Protein AF-A0A3C0AH62-F1 (afdb_monomer_lite)

Structure (mmCIF, N/CA/C/O backbone):
data_AF-A0A3C0AH62-F1
#
_entry.id   AF-A0A3C0AH62-F1
#
loop_
_atom_site.group_PDB
_atom_site.id
_atom_site.type_symbol
_atom_site.label_atom_id
_atom_site.label_alt_id
_atom_site.label_comp_id
_atom_site.label_asym_id
_atom_site.label_entity_id
_atom_site.label_seq_id
_atom_site.pdbx_PDB_ins_code
_atom_site.Cartn_x
_atom_site.Cartn_y
_atom_site.Cartn_z
_atom_site.occupancy
_atom_site.B_iso_or_equiv
_atom_site.auth_seq_id
_atom_site.auth_comp_id
_atom_site.auth_asym_id
_atom_site.auth_atom_id
_atom_site.pdbx_PDB_model_num
ATOM 1 N N . ASP A 1 1 ? -1.139 -7.563 17.188 1.00 80.88 1 ASP A N 1
ATOM 2 C CA . ASP A 1 1 ? -0.731 -6.145 17.041 1.00 80.88 1 ASP A CA 1
ATOM 3 C C . ASP A 1 1 ? -1.755 -5.304 16.262 1.00 80.88 1 ASP A C 1
ATOM 5 O O . ASP A 1 1 ? -1.547 -4.104 16.144 1.00 80.88 1 ASP A O 1
ATOM 9 N N . GLY A 1 2 ? -2.849 -5.900 15.763 1.00 85.69 2 GLY A N 1
ATOM 10 C CA . GLY A 1 2 ? -3.873 -5.205 14.973 1.00 85.69 2 GLY A CA 1
ATOM 11 C C . GLY A 1 2 ? -3.637 -5.282 13.464 1.00 85.69 2 GLY A C 1
ATOM 12 O O . GLY A 1 2 ? -4.566 -5.057 12.697 1.00 85.69 2 GLY A O 1
ATOM 13 N N . GLY A 1 3 ? -2.428 -5.659 13.042 1.00 86.94 3 GLY A N 1
ATOM 14 C CA . GLY A 1 3 ? -2.124 -5.937 11.648 1.00 86.94 3 GLY A CA 1
ATOM 15 C C . GLY A 1 3 ? -2.582 -7.332 11.227 1.00 86.94 3 GLY A C 1
ATOM 16 O O . GLY A 1 3 ? -2.960 -8.167 12.053 1.00 86.94 3 GLY A O 1
ATOM 17 N N . PHE A 1 4 ? -2.542 -7.575 9.922 1.00 92.62 4 PHE A N 1
ATOM 18 C CA . PHE A 1 4 ? -2.910 -8.855 9.329 1.00 92.62 4 PHE A CA 1
ATOM 19 C C . PHE A 1 4 ? -1.689 -9.515 8.695 1.00 92.62 4 PHE A C 1
ATOM 21 O O . PHE A 1 4 ? -0.711 -8.865 8.319 1.00 92.62 4 PHE A O 1
ATOM 28 N N . TYR A 1 5 ? -1.774 -10.829 8.545 1.00 88.94 5 TYR A N 1
ATOM 29 C CA . TYR A 1 5 ? -0.773 -11.669 7.905 1.00 88.94 5 TYR A CA 1
ATOM 30 C C . TYR A 1 5 ? -1.463 -12.649 6.957 1.00 88.94 5 TYR A C 1
ATOM 32 O O . TYR A 1 5 ? -2.663 -12.903 7.061 1.00 88.94 5 TYR A O 1
ATOM 40 N N . TYR A 1 6 ? -0.686 -13.224 6.046 1.00 84.94 6 TYR A N 1
ATOM 41 C CA . TYR A 1 6 ? -1.134 -14.304 5.180 1.00 84.94 6 TYR A CA 1
ATOM 42 C C . TYR A 1 6 ? -0.553 -15.623 5.665 1.00 84.94 6 TYR A C 1
ATOM 44 O O . TYR A 1 6 ? 0.637 -15.719 5.953 1.00 84.94 6 TYR A O 1
ATOM 52 N N . ASN A 1 7 ? -1.395 -16.643 5.721 1.00 80.19 7 ASN A N 1
ATOM 53 C CA . ASN A 1 7 ? -1.017 -18.003 6.053 1.00 80.19 7 ASN A CA 1
ATOM 54 C C . ASN A 1 7 ? -1.751 -18.924 5.074 1.00 80.19 7 ASN A C 1
ATOM 56 O O . ASN A 1 7 ? -2.980 -18.969 5.066 1.00 80.19 7 ASN A O 1
ATOM 60 N N . VAL A 1 8 ? -0.999 -19.635 4.237 1.00 62.81 8 VAL A N 1
ATOM 61 C CA . VAL A 1 8 ? -1.524 -20.788 3.499 1.00 62.81 8 VAL A CA 1
ATOM 62 C C . VAL A 1 8 ? -1.518 -21.974 4.443 1.00 62.81 8 VAL A C 1
ATOM 64 O O . VAL A 1 8 ? -0.514 -22.205 5.107 1.00 62.81 8 VAL A O 1
ATOM 67 N N . SER A 1 9 ? -2.575 -22.788 4.424 1.00 63.94 9 SER A N 1
ATOM 68 C CA . SER A 1 9 ? -2.728 -24.015 5.230 1.00 63.94 9 SER A CA 1
ATOM 69 C C . SER A 1 9 ? -1.556 -25.030 5.153 1.00 63.94 9 SER A C 1
ATOM 71 O O . SER A 1 9 ? -1.601 -26.067 5.809 1.00 63.94 9 SER A O 1
ATOM 73 N N . ALA A 1 10 ? -0.494 -24.741 4.395 1.00 53.53 10 ALA A N 1
ATOM 74 C CA . ALA A 1 10 ? 0.812 -25.391 4.358 1.00 53.53 10 ALA A CA 1
ATOM 75 C C . ALA A 1 10 ? 1.621 -25.208 5.667 1.00 53.53 10 ALA A C 1
ATOM 77 O O . ALA A 1 10 ? 2.702 -24.621 5.684 1.00 53.53 10 ALA A O 1
ATOM 78 N N . GLY A 1 11 ? 1.094 -25.711 6.786 1.00 61.78 11 GLY A N 1
ATOM 79 C CA . GLY A 1 11 ? 1.841 -25.826 8.047 1.00 61.78 11 GLY A CA 1
ATOM 80 C C . GLY A 1 11 ? 1.980 -24.537 8.863 1.00 61.78 11 GLY A C 1
ATOM 81 O O . GLY A 1 11 ? 2.770 -24.496 9.803 1.00 61.78 11 GLY A O 1
ATOM 82 N N . GLY A 1 12 ? 1.217 -23.487 8.544 1.00 65.56 12 GLY A N 1
ATOM 83 C CA . GLY A 1 12 ? 1.137 -22.286 9.379 1.00 65.56 12 GLY A CA 1
ATOM 84 C C . GLY A 1 12 ? 2.241 -21.251 9.150 1.00 65.56 12 GLY A C 1
ATOM 85 O O . GLY A 1 12 ? 2.451 -20.396 10.008 1.00 65.56 12 GLY A O 1
ATOM 86 N N . ALA A 1 13 ? 2.972 -21.322 8.035 1.00 74.56 13 ALA A N 1
ATOM 87 C CA . ALA A 1 13 ? 4.039 -20.376 7.722 1.00 74.56 13 ALA A CA 1
ATOM 88 C C . ALA A 1 13 ? 3.501 -19.109 7.031 1.00 74.56 13 ALA A C 1
ATOM 90 O O . ALA A 1 13 ? 2.747 -19.184 6.061 1.00 74.56 13 ALA A O 1
ATOM 91 N N . SER A 1 14 ? 3.945 -17.939 7.503 1.00 84.19 14 SER A N 1
ATOM 92 C CA . SER A 1 14 ? 3.715 -16.650 6.836 1.00 84.19 14 SER A CA 1
ATOM 93 C C . SER A 1 14 ? 4.962 -16.214 6.058 1.00 84.19 14 SER A C 1
ATOM 95 O O . SER A 1 14 ? 6.068 -16.341 6.591 1.00 84.19 14 SER A O 1
ATOM 97 N N . PRO A 1 15 ? 4.827 -15.624 4.854 1.00 85.19 15 PRO A N 1
ATOM 98 C CA . PRO A 1 15 ? 5.936 -15.002 4.123 1.00 85.19 15 PRO A CA 1
ATOM 99 C C . PRO A 1 15 ? 6.717 -13.953 4.925 1.00 85.19 15 PRO A C 1
ATOM 101 O O . PRO A 1 15 ? 7.916 -13.788 4.711 1.00 85.19 15 PRO A O 1
ATOM 104 N N . SER A 1 16 ? 6.043 -13.267 5.848 1.00 86.56 16 SER A N 1
ATOM 105 C CA . SER A 1 16 ? 6.629 -12.284 6.763 1.00 86.56 16 SER A CA 1
ATOM 106 C C . SER A 1 16 ? 7.303 -12.925 7.985 1.00 86.56 16 SER A C 1
ATOM 108 O O . SER A 1 16 ? 7.912 -12.224 8.785 1.00 86.56 16 SER A O 1
ATOM 110 N N . GLY A 1 17 ? 7.219 -14.243 8.162 1.00 87.44 17 GLY A N 1
ATOM 111 C CA . GLY A 1 17 ? 7.794 -14.948 9.303 1.00 87.44 17 GLY A CA 1
ATOM 112 C C . GLY A 1 17 ? 7.051 -14.697 10.619 1.00 87.44 17 GLY A C 1
ATOM 113 O O . GLY A 1 17 ? 5.829 -14.524 10.651 1.00 87.44 17 GLY A O 1
ATOM 114 N N . LYS A 1 18 ? 7.801 -14.732 11.724 1.00 87.44 18 LYS A N 1
ATOM 115 C CA . LYS A 1 18 ? 7.297 -14.605 13.098 1.00 87.44 18 LYS A CA 1
ATOM 116 C C . LYS A 1 18 ? 7.866 -13.364 13.788 1.00 87.44 18 LYS A C 1
ATOM 118 O O . LYS A 1 18 ? 8.953 -12.895 13.450 1.00 87.44 18 LYS A O 1
ATOM 123 N N . ASN A 1 19 ? 7.138 -12.862 14.776 1.00 84.88 19 ASN A N 1
ATOM 124 C CA . ASN A 1 19 ? 7.621 -11.881 15.743 1.00 84.88 19 ASN A CA 1
ATOM 125 C C . ASN A 1 19 ? 8.543 -12.553 16.774 1.00 84.88 19 ASN A C 1
ATOM 127 O O . ASN A 1 19 ? 8.624 -13.782 16.838 1.00 84.88 19 ASN A O 1
ATOM 131 N N . LYS A 1 20 ? 9.222 -11.748 17.604 1.00 82.38 20 LYS A N 1
ATOM 132 C CA . LYS A 1 20 ? 10.129 -12.237 18.666 1.00 82.38 20 LYS A CA 1
ATOM 133 C C . LYS A 1 20 ? 9.433 -13.212 19.624 1.00 82.38 20 LYS A C 1
ATOM 135 O O . LYS A 1 20 ? 10.035 -14.171 20.083 1.00 82.38 20 LYS A O 1
ATOM 140 N N . ASP A 1 21 ? 8.149 -12.983 19.844 1.00 84.06 21 ASP A N 1
ATOM 141 C CA . ASP A 1 21 ? 7.259 -13.714 20.743 1.00 84.06 21 ASP A CA 1
ATOM 142 C C . ASP A 1 21 ? 6.638 -14.962 20.071 1.00 84.06 21 ASP A C 1
ATOM 144 O O . ASP A 1 21 ? 5.781 -15.632 20.640 1.00 84.06 21 ASP A O 1
ATOM 148 N N . GLY A 1 22 ? 7.054 -15.294 18.842 1.00 81.81 22 GLY A N 1
ATOM 149 C CA . GLY A 1 22 ? 6.668 -16.518 18.130 1.00 81.81 22 GLY A CA 1
ATOM 150 C C . GLY A 1 22 ? 5.347 -16.450 17.352 1.00 81.81 22 GLY A C 1
ATOM 151 O O . GLY A 1 22 ? 5.077 -17.347 16.549 1.00 81.81 22 GLY A O 1
ATOM 152 N N . GLY A 1 23 ? 4.551 -15.391 17.530 1.00 84.06 23 GLY A N 1
ATOM 153 C CA . GLY A 1 23 ? 3.344 -15.128 16.736 1.00 84.06 23 GLY A CA 1
ATOM 154 C C . GLY A 1 23 ? 3.656 -14.759 15.281 1.00 84.06 23 GLY A C 1
ATOM 155 O O . GLY A 1 23 ? 4.738 -14.255 14.989 1.00 84.06 23 GLY A O 1
ATOM 156 N N . LEU A 1 24 ? 2.721 -14.998 14.355 1.00 87.25 24 LEU A N 1
ATOM 157 C CA . LEU A 1 24 ? 2.895 -14.622 12.945 1.00 87.25 24 LEU A CA 1
ATOM 158 C C . LEU A 1 24 ? 3.013 -13.102 12.789 1.00 87.25 24 LEU A C 1
ATOM 160 O O . LEU A 1 24 ? 2.262 -12.345 13.403 1.00 87.25 24 LEU A O 1
ATOM 164 N N . ARG A 1 25 ? 3.978 -12.664 11.974 1.00 90.81 25 ARG A N 1
ATOM 165 C CA . ARG A 1 25 ? 4.273 -11.242 11.787 1.00 90.81 25 ARG A CA 1
ATOM 166 C C . ARG A 1 25 ? 3.275 -10.598 10.834 1.00 90.81 25 ARG A C 1
ATOM 168 O O . ARG A 1 25 ? 3.153 -11.025 9.688 1.00 90.81 25 ARG A O 1
ATOM 175 N N . SER A 1 26 ? 2.620 -9.532 11.264 1.00 93.94 26 SER A N 1
ATOM 176 C CA . SER A 1 26 ? 1.768 -8.719 10.395 1.00 93.94 26 SER A CA 1
ATOM 177 C C . SER A 1 26 ? 2.585 -7.961 9.346 1.00 93.94 26 SER A C 1
ATOM 179 O O . SER A 1 26 ? 3.753 -7.640 9.578 1.00 93.94 26 SER A O 1
ATOM 181 N N . TYR A 1 27 ? 1.987 -7.664 8.193 1.00 96.62 27 TYR A N 1
ATOM 182 C CA . TYR A 1 27 ? 2.650 -6.880 7.150 1.00 96.62 27 TYR A CA 1
ATOM 183 C C . TYR A 1 27 ? 1.685 -6.039 6.319 1.00 96.62 27 TYR A C 1
ATOM 185 O O . TYR A 1 27 ? 0.481 -6.294 6.282 1.00 96.62 27 TYR A O 1
ATOM 193 N N . GLY A 1 28 ? 2.240 -5.020 5.659 1.00 97.62 28 GLY A N 1
ATOM 194 C CA . GLY A 1 28 ? 1.499 -3.904 5.079 1.00 97.62 28 GLY A CA 1
ATOM 195 C C . GLY A 1 28 ? 0.359 -4.342 4.180 1.00 97.62 28 GLY A C 1
ATOM 196 O O . GLY A 1 28 ? -0.801 -4.043 4.4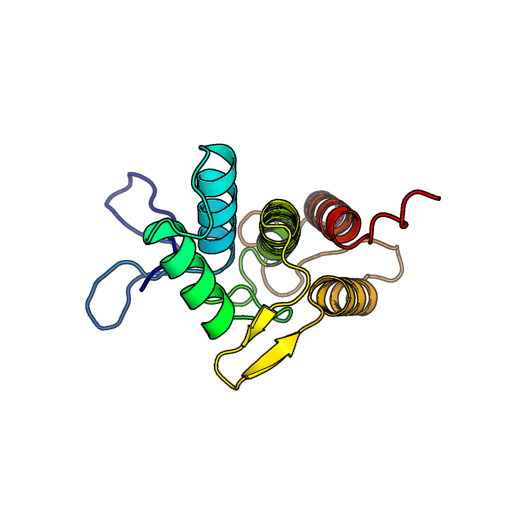66 1.00 97.62 28 GLY A O 1
ATOM 197 N N . SER A 1 29 ? 0.673 -5.084 3.116 1.00 97.38 29 SER A N 1
ATOM 198 C CA . SER A 1 29 ? -0.338 -5.450 2.122 1.00 97.38 29 SER A CA 1
ATOM 199 C C . SER A 1 29 ? -1.495 -6.236 2.740 1.00 97.38 29 SER A C 1
ATOM 201 O O . SER A 1 29 ? -2.651 -5.934 2.453 1.00 97.38 29 SER A O 1
ATOM 203 N N . MET A 1 30 ? -1.238 -7.168 3.660 1.00 97.50 30 MET A N 1
ATOM 204 C CA . MET A 1 30 ? -2.335 -7.903 4.300 1.00 97.50 30 MET A CA 1
ATOM 205 C C . MET A 1 30 ? -3.127 -7.041 5.272 1.00 97.50 30 MET A C 1
ATOM 207 O O . MET A 1 30 ? -4.346 -7.184 5.319 1.00 97.50 30 MET A O 1
ATOM 211 N N . THR A 1 31 ? -2.491 -6.126 6.011 1.00 98.38 31 THR A N 1
ATOM 212 C CA . THR A 1 31 ? -3.221 -5.211 6.904 1.00 98.38 31 THR A CA 1
ATOM 213 C C . THR A 1 31 ? -4.188 -4.324 6.122 1.00 98.38 31 THR A C 1
ATOM 215 O O . THR A 1 31 ? -5.354 -4.211 6.502 1.00 98.38 31 THR A O 1
ATOM 218 N N . TYR A 1 32 ? -3.758 -3.765 4.987 1.00 98.56 32 TYR A N 1
ATOM 219 C CA . TYR A 1 32 ? -4.643 -2.979 4.124 1.00 98.56 32 TYR A CA 1
ATOM 220 C C . TYR A 1 32 ? -5.746 -3.834 3.477 1.00 98.56 32 TYR A C 1
ATOM 222 O O . TYR A 1 32 ? -6.902 -3.408 3.426 1.00 98.56 32 TYR A O 1
ATOM 230 N N . ALA A 1 33 ? -5.446 -5.071 3.055 1.00 98.06 33 ALA A N 1
ATOM 231 C CA . ALA A 1 33 ? -6.476 -6.008 2.594 1.00 98.06 33 ALA A CA 1
ATOM 232 C C . ALA A 1 33 ? -7.514 -6.316 3.686 1.00 98.06 33 ALA A C 1
ATOM 234 O O . ALA A 1 33 ? -8.715 -6.331 3.402 1.00 98.06 33 ALA A O 1
ATOM 235 N N . GLY A 1 34 ? -7.062 -6.531 4.924 1.00 97.56 34 GLY A N 1
ATOM 236 C CA . GLY A 1 34 ? -7.902 -6.796 6.088 1.00 97.56 34 GLY A CA 1
ATOM 237 C C . GLY A 1 34 ? -8.833 -5.629 6.403 1.00 97.56 34 GLY A C 1
ATOM 238 O O . GLY A 1 34 ? -10.042 -5.830 6.502 1.00 97.56 34 GLY A O 1
ATOM 239 N N . LEU A 1 35 ? -8.296 -4.404 6.465 1.00 98.44 35 LEU A N 1
ATOM 240 C CA . LEU A 1 35 ? -9.087 -3.183 6.653 1.00 98.44 35 LEU A CA 1
ATOM 241 C C . LEU A 1 35 ? -10.188 -3.061 5.592 1.00 98.44 35 LEU A C 1
ATOM 243 O O . LEU A 1 35 ? -11.364 -2.943 5.933 1.00 98.44 35 LEU A O 1
ATOM 247 N N . LYS A 1 36 ? -9.815 -3.152 4.310 1.00 97.62 36 LYS A N 1
ATOM 248 C CA . LYS A 1 36 ? -10.759 -3.072 3.188 1.00 97.62 36 LYS A CA 1
ATOM 249 C C . LYS A 1 36 ? -11.860 -4.132 3.292 1.00 97.62 36 LYS A C 1
ATOM 251 O O . LYS A 1 36 ? -13.034 -3.826 3.108 1.00 97.62 36 LYS A O 1
ATOM 256 N N . SER A 1 37 ? -11.484 -5.371 3.604 1.00 97.81 37 SER A N 1
ATOM 257 C CA . SER A 1 37 ? -12.426 -6.491 3.730 1.00 97.81 37 SER A CA 1
ATOM 258 C C . SER A 1 37 ? -13.421 -6.271 4.867 1.00 97.81 37 SER A C 1
ATOM 260 O O . SER A 1 37 ? -14.609 -6.523 4.697 1.00 97.81 37 SER A O 1
ATOM 262 N N . MET A 1 38 ? -12.956 -5.758 6.009 1.00 98.12 38 MET A N 1
ATOM 263 C CA . MET A 1 38 ? -13.821 -5.426 7.142 1.00 98.12 38 MET A CA 1
ATOM 264 C C . MET A 1 38 ? -14.841 -4.342 6.787 1.00 98.12 38 MET A C 1
ATOM 266 O O . MET A 1 38 ? -16.018 -4.497 7.106 1.00 98.12 38 MET A O 1
ATOM 270 N N . ILE A 1 39 ? -14.417 -3.284 6.090 1.00 97.62 39 ILE A N 1
ATOM 271 C CA . ILE A 1 39 ? -15.322 -2.206 5.669 1.00 97.62 39 ILE A CA 1
ATOM 272 C C . ILE A 1 39 ? -16.385 -2.742 4.703 1.00 97.62 39 ILE A C 1
ATOM 274 O O . ILE A 1 39 ? -17.572 -2.497 4.904 1.00 97.62 39 ILE A O 1
ATOM 278 N N . TYR A 1 40 ? -15.997 -3.548 3.708 1.00 97.44 40 TYR A N 1
ATOM 279 C CA . TYR A 1 40 ? -16.967 -4.173 2.800 1.00 97.44 40 TYR A CA 1
ATOM 280 C C . TYR A 1 40 ? -17.899 -5.178 3.485 1.00 97.44 40 TYR A C 1
ATOM 282 O O . TYR A 1 40 ? -19.018 -5.377 3.022 1.00 97.44 40 TYR A O 1
ATOM 290 N N . ALA A 1 41 ? -17.484 -5.769 4.604 1.00 98.00 41 ALA A N 1
ATOM 291 C CA . ALA A 1 41 ? -18.346 -6.594 5.445 1.00 98.00 41 ALA A CA 1
ATOM 292 C C . ALA A 1 41 ? -19.288 -5.775 6.358 1.00 98.00 41 ALA A C 1
ATOM 294 O O . ALA A 1 41 ? -19.995 -6.356 7.180 1.00 98.00 41 ALA A O 1
ATOM 295 N N . GLY A 1 42 ? -19.310 -4.442 6.237 1.00 97.38 42 GLY A N 1
ATOM 296 C CA . GLY A 1 42 ? -20.205 -3.552 6.981 1.00 97.38 42 GLY A CA 1
ATOM 297 C C . GLY A 1 42 ? -19.691 -3.130 8.361 1.00 97.38 42 GLY A C 1
ATOM 298 O O . GLY A 1 42 ? -20.450 -2.555 9.142 1.00 97.38 42 GLY A O 1
ATOM 299 N N . LEU A 1 43 ? -18.423 -3.402 8.694 1.00 98.06 43 LEU A N 1
ATOM 300 C CA . LEU A 1 43 ? -17.847 -2.945 9.960 1.00 98.06 43 LEU A CA 1
ATOM 301 C C . LEU A 1 43 ? -17.565 -1.443 9.893 1.00 98.06 43 LEU A C 1
ATOM 303 O O . LEU A 1 43 ? -17.090 -0.915 8.890 1.00 98.06 43 LEU A O 1
ATOM 307 N N . THR A 1 44 ? -17.822 -0.757 11.005 1.00 95.81 44 THR A N 1
ATOM 308 C CA . THR A 1 44 ? -17.621 0.693 11.117 1.00 95.81 44 THR A CA 1
ATOM 309 C C . THR A 1 44 ? -16.269 1.019 11.761 1.00 95.81 44 THR A C 1
ATOM 311 O O . THR A 1 44 ? -15.697 0.164 12.441 1.00 95.81 44 THR A O 1
ATOM 314 N N . PRO A 1 45 ? -15.782 2.271 11.670 1.00 92.44 45 PRO A N 1
ATOM 315 C CA . PRO A 1 45 ? -14.572 2.710 12.377 1.00 92.44 45 PRO A CA 1
ATOM 316 C C . PRO A 1 45 ? -14.610 2.540 13.906 1.00 92.44 45 PRO A C 1
ATOM 318 O O . PRO A 1 45 ? -13.569 2.600 14.556 1.00 92.44 45 PRO A O 1
ATOM 321 N N . LYS A 1 46 ? -15.798 2.332 14.493 1.00 94.50 46 LYS A N 1
ATOM 322 C CA . LYS A 1 46 ? -15.972 2.060 15.927 1.00 94.50 46 LYS A CA 1
ATOM 323 C C . LYS A 1 46 ? -15.731 0.590 16.290 1.00 94.50 46 LYS A C 1
ATOM 325 O O . LYS A 1 46 ? -15.602 0.288 17.473 1.00 94.50 46 LYS A O 1
ATOM 330 N N . ASP A 1 47 ? -15.689 -0.320 15.313 1.00 98.00 47 ASP A N 1
ATOM 331 C CA . ASP A 1 47 ? -15.390 -1.730 15.567 1.00 98.00 47 ASP A CA 1
ATOM 332 C C . ASP A 1 47 ? -13.937 -1.868 16.061 1.00 98.00 47 ASP A C 1
ATOM 334 O O . ASP A 1 47 ? -13.017 -1.337 15.425 1.00 98.00 47 ASP A O 1
ATOM 338 N N . PRO A 1 48 ? -13.690 -2.584 17.173 1.00 97.62 48 PRO A N 1
ATOM 339 C CA . PRO A 1 48 ? -12.352 -2.701 17.748 1.00 97.62 48 PRO A CA 1
ATOM 340 C C . PRO A 1 48 ? -11.327 -3.311 16.781 1.00 97.62 48 PRO A C 1
ATOM 342 O O . PRO A 1 48 ? -10.145 -2.981 16.865 1.00 97.62 48 PRO A O 1
ATOM 345 N N . ARG A 1 49 ? -11.752 -4.158 15.833 1.00 96.50 49 ARG A N 1
ATOM 346 C CA . ARG A 1 49 ? -10.864 -4.766 14.828 1.00 96.50 49 ARG A CA 1
ATOM 347 C C . ARG A 1 49 ? -10.454 -3.756 13.762 1.00 96.50 49 ARG A C 1
ATOM 349 O O . ARG A 1 49 ? -9.282 -3.704 13.395 1.00 96.50 49 ARG A O 1
ATOM 356 N N . VAL A 1 50 ? -11.394 -2.920 13.315 1.00 97.75 50 VAL A N 1
ATOM 357 C CA . VAL A 1 50 ? -11.114 -1.819 12.380 1.00 97.75 50 VAL A CA 1
ATOM 358 C C . VAL A 1 50 ? -10.174 -0.815 13.035 1.00 97.75 50 VAL A C 1
ATOM 360 O O . VAL A 1 50 ? -9.153 -0.460 12.446 1.00 97.75 50 VAL A O 1
ATOM 363 N N . LYS A 1 51 ? -10.450 -0.430 14.287 1.00 97.25 51 LYS A N 1
ATOM 364 C CA . LYS A 1 51 ? -9.564 0.450 15.051 1.00 97.25 51 LYS A CA 1
ATOM 365 C C . LYS A 1 51 ? -8.151 -0.126 15.170 1.00 97.25 51 LYS A C 1
ATOM 367 O O . LYS A 1 51 ? -7.188 0.589 14.922 1.00 97.25 51 LYS A O 1
ATOM 372 N N . ALA A 1 52 ? -8.016 -1.407 15.510 1.00 97.62 52 ALA A N 1
ATOM 373 C CA . ALA A 1 52 ? -6.708 -2.042 15.647 1.00 97.62 52 ALA A CA 1
ATOM 374 C C . ALA A 1 52 ? -5.914 -2.056 14.324 1.00 97.62 52 ALA A C 1
ATOM 376 O O . ALA A 1 52 ? -4.704 -1.832 14.340 1.00 97.62 52 ALA A O 1
ATOM 377 N N . ALA A 1 53 ? -6.585 -2.263 13.186 1.00 98.06 53 ALA A N 1
ATOM 378 C CA . ALA A 1 53 ? -5.955 -2.199 11.867 1.00 98.06 53 ALA A CA 1
ATOM 379 C C . ALA A 1 53 ? -5.477 -0.783 11.521 1.00 98.06 53 ALA A C 1
ATOM 381 O O . ALA A 1 53 ? -4.354 -0.608 11.049 1.00 98.06 53 ALA A O 1
ATOM 382 N N . LEU A 1 54 ? -6.298 0.232 11.805 1.00 97.44 54 LEU A N 1
ATOM 383 C CA . LEU A 1 54 ? -5.930 1.636 11.616 1.00 97.44 54 LEU A CA 1
ATOM 384 C C . LEU A 1 54 ? -4.761 2.041 12.518 1.00 97.44 54 LEU A C 1
ATOM 386 O O . LEU A 1 54 ? -3.813 2.654 12.037 1.00 97.44 54 LEU A O 1
ATOM 390 N N . ASP A 1 55 ? -4.772 1.639 13.790 1.00 97.31 55 ASP A N 1
ATOM 391 C CA . ASP A 1 55 ? -3.665 1.890 14.718 1.00 97.31 55 ASP A CA 1
ATOM 392 C C . ASP A 1 55 ? -2.359 1.237 14.220 1.00 97.31 55 ASP A C 1
ATOM 394 O O . ASP A 1 55 ? -1.275 1.802 14.374 1.00 97.31 55 ASP A O 1
ATOM 398 N N . TRP A 1 56 ? -2.437 0.046 13.611 1.00 97.81 56 TRP A N 1
ATOM 399 C CA . TRP A 1 56 ? -1.276 -0.604 12.999 1.00 97.81 56 TRP A CA 1
ATOM 400 C C . TRP A 1 56 ? -0.780 0.165 11.772 1.00 97.81 56 TRP A C 1
ATOM 402 O O . TRP A 1 56 ? 0.424 0.377 11.639 1.00 97.81 56 TRP A O 1
ATOM 412 N N . ILE A 1 57 ? -1.691 0.621 10.908 1.00 98.06 57 ILE A N 1
ATOM 413 C CA . ILE A 1 57 ? -1.372 1.441 9.730 1.00 98.06 57 ILE A CA 1
ATOM 414 C C . ILE A 1 57 ? -0.663 2.732 10.142 1.00 98.06 57 ILE A C 1
ATOM 416 O O . ILE A 1 57 ? 0.399 3.026 9.609 1.00 98.06 57 ILE A O 1
ATOM 420 N N . GLN A 1 58 ? -1.176 3.458 11.136 1.00 97.50 58 GLN A N 1
ATOM 421 C CA . GLN A 1 58 ? -0.565 4.699 11.633 1.00 97.50 58 GLN A CA 1
ATOM 422 C C . GLN A 1 58 ? 0.862 4.485 12.160 1.00 97.50 58 GLN A C 1
ATOM 424 O O . GLN A 1 58 ? 1.746 5.317 11.967 1.00 97.50 58 GLN A O 1
ATOM 429 N N . LYS A 1 59 ? 1.118 3.345 12.811 1.00 97.69 59 LYS A N 1
ATOM 430 C CA . LYS A 1 59 ? 2.454 2.993 13.320 1.00 97.69 59 LYS A CA 1
ATOM 431 C C . LYS A 1 59 ? 3.443 2.595 12.230 1.00 97.69 59 LYS A C 1
ATOM 433 O O . LYS A 1 59 ? 4.643 2.711 12.447 1.00 97.69 59 LYS A O 1
ATOM 438 N N . ASN A 1 60 ? 2.949 2.100 11.100 1.00 97.88 60 ASN A N 1
ATOM 439 C CA . ASN A 1 60 ? 3.761 1.521 10.031 1.00 97.88 60 ASN A CA 1
ATOM 440 C C . ASN A 1 60 ? 3.591 2.271 8.703 1.00 97.88 60 ASN A C 1
ATOM 442 O O . ASN A 1 60 ? 3.867 1.708 7.648 1.00 97.88 60 ASN A O 1
ATOM 446 N N . TYR A 1 61 ? 3.099 3.509 8.737 1.00 98.31 61 TYR A N 1
ATOM 447 C CA . TYR A 1 61 ? 2.835 4.290 7.538 1.00 98.31 61 TYR A CA 1
ATOM 448 C C . TYR A 1 61 ? 4.140 4.595 6.787 1.00 98.31 61 TYR A C 1
ATOM 450 O O . TYR A 1 61 ? 5.111 5.064 7.377 1.00 98.31 61 TYR A O 1
ATOM 458 N N . THR A 1 62 ? 4.164 4.294 5.490 1.00 98.25 62 THR A N 1
ATOM 459 C CA . THR A 1 62 ? 5.307 4.498 4.589 1.00 98.25 62 THR A CA 1
ATOM 460 C C . THR A 1 62 ? 4.846 4.298 3.145 1.00 98.25 62 THR A C 1
ATOM 462 O O . THR A 1 62 ? 3.971 3.466 2.876 1.00 98.25 62 THR A O 1
ATOM 465 N N . VAL A 1 63 ? 5.453 5.033 2.215 1.00 98.38 63 VAL A N 1
ATOM 466 C CA . VAL A 1 63 ? 5.316 4.811 0.763 1.00 98.38 63 VAL A CA 1
ATOM 467 C C . VAL A 1 63 ? 6.585 4.196 0.166 1.00 98.38 63 VAL A C 1
ATOM 469 O O . VAL A 1 63 ? 6.651 3.923 -1.023 1.00 98.38 63 VAL A O 1
ATOM 472 N N . GLU A 1 64 ? 7.607 3.947 0.982 1.00 98.00 64 GLU A N 1
ATOM 473 C CA . GLU A 1 64 ? 8.938 3.529 0.545 1.00 98.00 64 GLU A CA 1
ATOM 474 C C . GLU A 1 64 ? 9.140 2.010 0.546 1.00 98.00 64 GLU A C 1
ATOM 476 O O . GLU A 1 64 ? 10.039 1.512 -0.129 1.00 98.00 64 GLU A O 1
ATOM 481 N N . ASN A 1 65 ? 8.358 1.270 1.334 1.00 98.25 65 ASN A N 1
ATOM 482 C CA . ASN A 1 65 ? 8.431 -0.188 1.425 1.00 98.25 65 ASN A CA 1
ATOM 483 C C . ASN A 1 65 ? 7.067 -0.794 1.794 1.00 98.25 65 ASN A C 1
ATOM 485 O O . ASN A 1 65 ? 6.140 -0.076 2.153 1.00 98.25 65 ASN A O 1
ATOM 489 N N . ASN A 1 66 ? 6.956 -2.123 1.735 1.00 98.38 66 ASN A N 1
ATOM 490 C CA . ASN A 1 66 ? 5.847 -2.881 2.304 1.00 98.38 66 ASN A CA 1
ATOM 491 C C . ASN A 1 66 ? 6.231 -3.276 3.744 1.00 98.38 66 ASN A C 1
ATOM 493 O O . ASN A 1 66 ? 7.081 -4.165 3.912 1.00 98.38 66 ASN A O 1
ATOM 497 N N . PRO A 1 67 ? 5.653 -2.658 4.794 1.00 97.56 67 PRO A N 1
ATOM 498 C CA . PRO A 1 67 ? 6.074 -2.901 6.170 1.00 97.56 67 PRO A CA 1
ATOM 499 C C . PRO A 1 67 ? 6.057 -4.384 6.526 1.00 97.56 67 PRO A C 1
ATOM 501 O O . PRO A 1 67 ? 5.074 -5.076 6.277 1.00 97.56 67 PRO A O 1
ATOM 504 N N . GLY A 1 68 ? 7.151 -4.890 7.095 1.00 95.25 68 GLY A N 1
ATOM 505 C CA . GLY A 1 68 ? 7.311 -6.313 7.417 1.00 95.25 68 GLY A CA 1
ATOM 506 C C . GLY A 1 68 ? 7.695 -7.215 6.233 1.00 95.25 68 GLY A C 1
ATOM 507 O O . GLY A 1 68 ? 7.968 -8.397 6.458 1.00 95.25 68 GLY A O 1
ATOM 508 N N . MET A 1 69 ? 7.772 -6.679 5.010 1.00 96.69 69 MET A N 1
ATOM 509 C CA . MET A 1 69 ? 8.153 -7.392 3.780 1.00 96.69 69 MET A CA 1
ATOM 510 C C . MET A 1 69 ? 9.264 -6.702 2.967 1.00 96.69 69 MET A C 1
ATOM 512 O O . MET A 1 69 ? 9.861 -7.352 2.102 1.00 96.69 69 MET A O 1
ATOM 516 N N . GLY A 1 70 ? 9.576 -5.433 3.248 1.00 97.31 70 GLY A N 1
ATOM 517 C CA . GLY A 1 70 ? 10.580 -4.663 2.510 1.00 97.31 70 GLY A CA 1
ATOM 518 C C . GLY A 1 70 ? 10.114 -4.406 1.080 1.00 97.31 70 GLY A C 1
ATOM 519 O O . GLY A 1 70 ? 8.981 -3.983 0.869 1.00 97.31 70 GLY A O 1
ATOM 520 N N . ASP A 1 71 ? 10.957 -4.716 0.099 1.00 98.00 71 ASP A N 1
ATOM 521 C CA . ASP A 1 71 ? 10.612 -4.565 -1.318 1.00 98.00 71 ASP A CA 1
ATOM 522 C C . ASP A 1 71 ? 9.720 -5.703 -1.851 1.00 98.00 71 ASP A C 1
ATOM 524 O O . ASP A 1 71 ? 9.343 -5.695 -3.012 1.00 98.00 71 ASP A O 1
ATOM 528 N N . ASN A 1 72 ? 9.375 -6.719 -1.055 1.00 97.56 72 ASN A N 1
ATOM 529 C CA . ASN A 1 72 ? 8.570 -7.840 -1.546 1.00 97.56 72 ASN A CA 1
ATOM 530 C C . ASN A 1 72 ? 7.070 -7.504 -1.601 1.00 97.56 72 ASN A C 1
ATOM 532 O O . ASN A 1 72 ? 6.460 -7.210 -0.567 1.00 97.56 72 ASN A O 1
ATOM 536 N N . GLY A 1 73 ? 6.445 -7.664 -2.773 1.00 97.44 73 GLY A N 1
ATOM 537 C CA . GLY A 1 73 ? 5.013 -7.389 -2.946 1.00 97.44 73 GLY A CA 1
ATOM 538 C C . GLY A 1 73 ? 4.679 -5.908 -2.772 1.00 97.44 73 GLY A C 1
ATOM 539 O O . GLY A 1 73 ? 3.639 -5.585 -2.195 1.00 97.44 73 GLY A O 1
ATOM 540 N N . LEU A 1 74 ? 5.612 -5.032 -3.146 1.00 98.62 74 LEU A N 1
ATOM 541 C CA . LEU A 1 74 ? 5.576 -3.597 -2.904 1.00 98.62 74 LEU A CA 1
ATOM 542 C C . LEU A 1 74 ? 4.517 -2.896 -3.76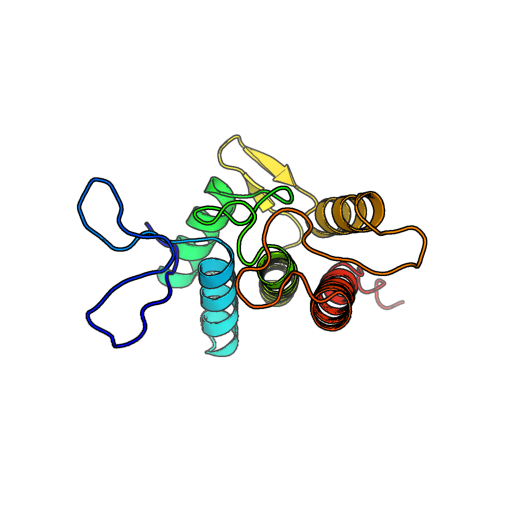0 1.00 98.62 74 LEU A C 1
ATOM 544 O O . LEU A 1 74 ? 3.796 -2.028 -3.275 1.00 98.62 74 LEU A O 1
ATOM 548 N N . TYR A 1 75 ? 4.360 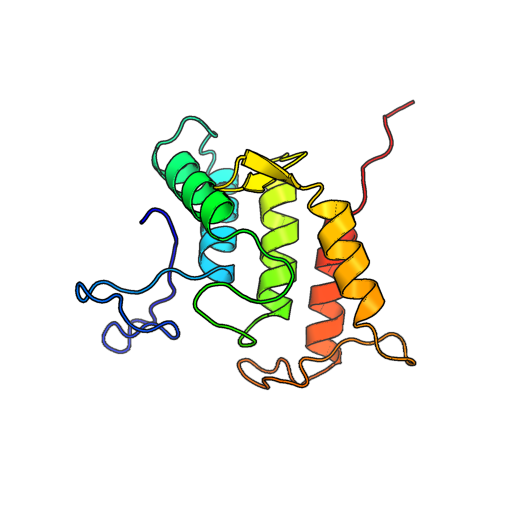-3.310 -5.011 1.00 98.69 75 TYR A N 1
ATOM 549 C CA . TYR A 1 75 ? 3.379 -2.703 -5.905 1.00 98.69 75 TYR A CA 1
ATOM 550 C C . TYR A 1 75 ? 1.970 -3.211 -5.633 1.00 98.69 75 TYR A C 1
ATOM 552 O O . TYR A 1 75 ? 1.014 -2.433 -5.640 1.00 98.69 75 TYR A O 1
ATOM 560 N N . TYR A 1 76 ? 1.841 -4.486 -5.268 1.00 98.50 76 TYR A N 1
ATOM 561 C CA . TYR A 1 76 ? 0.586 -4.9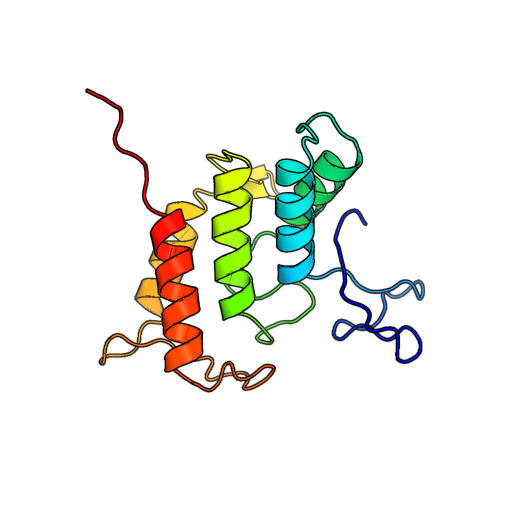88 -4.717 1.00 98.50 76 TYR A CA 1
ATOM 562 C C . TYR A 1 76 ? 0.223 -4.292 -3.391 1.00 98.50 76 TYR A C 1
ATOM 564 O O . TYR A 1 76 ? -0.946 -3.996 -3.131 1.00 98.50 76 TYR A O 1
ATOM 572 N N . TYR A 1 77 ? 1.225 -3.977 -2.561 1.00 98.75 77 TYR A N 1
ATOM 573 C CA . TYR A 1 77 ? 1.044 -3.143 -1.375 1.00 98.75 77 TYR A CA 1
ATOM 574 C C . TYR A 1 77 ? 0.492 -1.761 -1.728 1.00 98.75 77 TYR A C 1
ATOM 576 O O . TYR A 1 77 ? -0.511 -1.381 -1.131 1.00 98.75 77 TYR A O 1
ATOM 584 N N . TYR A 1 78 ? 1.053 -1.049 -2.710 1.00 98.88 78 TYR A N 1
ATOM 585 C CA . TYR A 1 78 ? 0.545 0.269 -3.116 1.00 98.88 78 TYR A CA 1
ATOM 586 C C . TYR A 1 78 ? -0.913 0.230 -3.577 1.00 98.88 78 TYR A C 1
ATOM 588 O O . TYR A 1 78 ? -1.711 1.076 -3.170 1.00 98.88 78 TYR A O 1
ATOM 596 N N . GLN A 1 79 ? -1.295 -0.784 -4.356 1.00 98.69 79 GLN A N 1
ATOM 597 C CA . GLN A 1 79 ? -2.685 -0.965 -4.771 1.00 98.69 79 GLN A CA 1
ATOM 598 C C . GLN A 1 79 ? -3.620 -1.135 -3.564 1.00 98.69 79 GLN A C 1
ATOM 600 O O . GLN A 1 79 ? -4.677 -0.502 -3.490 1.00 98.69 79 GLN A O 1
ATOM 605 N N . LEU A 1 80 ? -3.258 -2.000 -2.612 1.00 98.56 80 LEU A N 1
ATOM 606 C CA . LEU A 1 80 ? -4.086 -2.246 -1.433 1.00 98.56 80 LEU A CA 1
ATOM 607 C C . LEU A 1 80 ? -4.098 -1.062 -0.471 1.00 98.56 80 LEU A C 1
ATOM 609 O O . LEU A 1 80 ? -5.165 -0.754 0.053 1.00 98.56 80 LEU A O 1
ATOM 613 N N . PHE A 1 81 ? -2.960 -0.395 -0.282 1.00 98.69 81 PHE A N 1
ATOM 614 C CA . PHE A 1 81 ? -2.826 0.848 0.471 1.00 98.69 81 PHE A CA 1
ATOM 615 C C . PHE A 1 81 ? -3.833 1.878 -0.035 1.00 98.69 81 PHE A C 1
ATOM 617 O O . PHE A 1 81 ? -4.703 2.311 0.721 1.00 98.69 81 PHE A O 1
ATOM 624 N N . ALA A 1 82 ? -3.769 2.206 -1.329 1.00 98.56 82 ALA A N 1
ATOM 625 C CA . ALA A 1 82 ? -4.585 3.269 -1.900 1.00 98.56 82 ALA A CA 1
ATOM 626 C C . ALA A 1 82 ? -6.066 2.893 -1.839 1.00 98.56 82 ALA A C 1
ATOM 628 O O . ALA A 1 82 ? -6.892 3.654 -1.338 1.00 98.56 82 ALA A O 1
ATOM 629 N N . LYS A 1 83 ? -6.403 1.667 -2.260 1.00 98.31 83 LYS A N 1
ATOM 630 C CA . LYS A 1 83 ? -7.791 1.204 -2.277 1.00 98.31 83 LYS A CA 1
ATOM 631 C C . LYS A 1 83 ? -8.402 1.142 -0.880 1.00 98.31 83 LYS A C 1
ATOM 633 O O . LYS A 1 83 ? -9.575 1.470 -0.725 1.00 98.31 83 LYS A O 1
ATOM 638 N N . ALA A 1 84 ? -7.656 0.687 0.124 1.00 98.19 84 ALA A N 1
ATOM 639 C CA . ALA A 1 84 ? -8.165 0.551 1.483 1.00 98.19 84 ALA A CA 1
ATOM 640 C C . ALA A 1 84 ? -8.365 1.909 2.164 1.00 98.19 84 ALA A C 1
ATOM 642 O O . ALA A 1 84 ? -9.403 2.103 2.791 1.00 98.19 84 ALA A O 1
ATOM 643 N N . LEU A 1 85 ? -7.417 2.844 2.022 1.00 97.81 85 LEU A N 1
ATOM 644 C CA . LEU A 1 85 ? -7.552 4.189 2.591 1.00 97.81 85 LEU A CA 1
ATOM 645 C C . LEU A 1 85 ? -8.672 4.985 1.919 1.00 97.81 85 LEU A C 1
ATOM 647 O O . LEU A 1 85 ? -9.420 5.680 2.605 1.00 97.81 85 LEU A O 1
ATOM 651 N N . ASP A 1 86 ? -8.831 4.825 0.606 1.00 97.06 86 ASP A N 1
ATOM 652 C CA . ASP A 1 86 ? -9.949 5.398 -0.138 1.00 97.06 86 ASP A CA 1
ATOM 653 C C . ASP A 1 86 ? -11.294 4.805 0.308 1.00 97.06 86 ASP A C 1
ATOM 655 O O . ASP A 1 86 ? -12.217 5.540 0.638 1.00 97.06 86 ASP A O 1
ATOM 659 N N . THR A 1 87 ? -11.377 3.474 0.436 1.00 95.94 87 THR A N 1
ATOM 660 C CA . THR A 1 87 ? -12.582 2.770 0.929 1.00 95.94 87 THR A CA 1
ATOM 661 C C . THR A 1 87 ? -12.938 3.163 2.367 1.00 95.94 87 THR A C 1
ATOM 663 O O . THR A 1 87 ? -14.104 3.152 2.741 1.00 95.94 87 THR A O 1
ATOM 666 N N . ALA A 1 88 ? -11.939 3.503 3.181 1.00 95.81 88 ALA A N 1
ATOM 667 C CA . ALA A 1 88 ? -12.120 3.997 4.542 1.00 95.81 88 ALA A CA 1
ATOM 668 C C . ALA A 1 88 ? -12.437 5.502 4.612 1.00 95.81 88 ALA A C 1
ATOM 670 O O . ALA A 1 88 ? -12.550 6.036 5.715 1.00 95.81 88 ALA A O 1
ATOM 671 N N . GLU A 1 89 ? -12.516 6.185 3.464 1.00 94.88 89 GLU A N 1
ATOM 672 C CA . GLU A 1 89 ? -12.740 7.630 3.342 1.00 94.88 89 GLU A CA 1
ATOM 673 C C . GLU A 1 89 ? -11.734 8.468 4.155 1.00 94.88 89 GLU A C 1
ATOM 675 O O . GLU A 1 89 ? -12.003 9.592 4.590 1.00 94.88 89 GLU A O 1
ATOM 680 N N . LEU A 1 90 ? -10.526 7.929 4.356 1.00 94.62 90 LEU A N 1
ATOM 681 C CA . LEU A 1 90 ? -9.464 8.611 5.082 1.00 94.62 90 LEU A CA 1
ATOM 682 C C . LEU A 1 90 ? -8.921 9.742 4.213 1.00 94.62 90 LEU A C 1
ATOM 684 O O . LEU A 1 90 ? -8.396 9.528 3.118 1.00 94.62 90 LEU A O 1
ATOM 688 N N . LYS A 1 91 ? -9.021 10.974 4.713 1.00 93.00 91 LYS A N 1
ATOM 689 C CA . LYS A 1 91 ? -8.415 12.145 4.062 1.00 93.00 91 LYS A CA 1
ATOM 690 C C . LYS A 1 91 ? -6.924 12.249 4.356 1.00 93.00 91 LYS A C 1
ATOM 692 O O . LYS A 1 91 ? -6.160 12.648 3.491 1.00 93.00 91 LYS A O 1
ATOM 697 N N . GLN A 1 92 ? -6.524 11.888 5.572 1.00 96.31 92 GLN A N 1
ATOM 698 C CA . GLN A 1 92 ? -5.144 11.942 6.044 1.00 96.31 92 GLN A CA 1
ATOM 699 C C . GLN A 1 92 ? -4.864 10.758 6.965 1.00 96.31 92 GLN A C 1
ATOM 701 O O . GLN A 1 92 ? -5.775 10.252 7.626 1.00 96.31 92 GLN A O 1
ATOM 706 N N . VAL A 1 93 ? -3.599 10.352 7.035 1.00 97.62 93 VAL A N 1
ATOM 707 C CA . VAL A 1 93 ? -3.106 9.416 8.052 1.00 97.62 93 VAL A CA 1
ATOM 708 C C . VAL A 1 93 ? -2.243 10.200 9.031 1.00 97.62 93 VAL A C 1
ATOM 710 O O . VAL A 1 93 ? -1.348 10.924 8.614 1.00 97.62 93 VAL A O 1
ATOM 713 N N . THR A 1 94 ? -2.509 10.078 10.328 1.00 97.81 94 THR A N 1
ATOM 714 C CA . THR A 1 94 ? -1.611 10.616 11.358 1.00 97.81 94 THR A CA 1
ATOM 715 C C . THR A 1 94 ? -0.689 9.498 11.814 1.00 97.81 94 THR A C 1
ATOM 717 O O . THR A 1 94 ? -1.182 8.479 12.294 1.00 97.81 94 THR A O 1
ATOM 720 N N . ASP A 1 95 ? 0.620 9.653 11.653 1.00 95.44 95 ASP A N 1
ATOM 721 C CA . ASP A 1 95 ? 1.579 8.628 12.051 1.00 95.44 95 ASP A CA 1
ATOM 722 C C . ASP A 1 95 ? 1.773 8.556 13.579 1.00 95.44 95 ASP A C 1
ATOM 724 O O . ASP A 1 95 ? 1.256 9.364 14.358 1.00 95.44 95 ASP A O 1
ATOM 728 N N . SER A 1 96 ? 2.562 7.580 14.030 1.00 91.69 96 SER A N 1
ATOM 729 C CA . SER A 1 96 ? 2.902 7.413 15.454 1.00 91.69 96 SER A CA 1
ATOM 730 C C . SER A 1 96 ? 3.663 8.586 16.093 1.00 91.69 96 SER A C 1
ATOM 732 O O . SER A 1 96 ? 3.745 8.646 17.320 1.00 91.69 96 SER A O 1
ATOM 734 N N . LYS A 1 97 ? 4.208 9.513 15.297 1.00 94.38 97 LYS A N 1
ATOM 735 C CA . LYS A 1 97 ? 4.891 10.729 15.760 1.00 94.38 97 LYS A CA 1
ATOM 736 C C . LYS A 1 97 ? 3.957 11.943 15.773 1.00 94.38 97 LYS A C 1
ATOM 738 O O . LYS A 1 97 ? 4.380 13.024 16.174 1.00 94.38 97 LYS A O 1
ATOM 743 N N . GLY A 1 98 ? 2.700 11.776 15.362 1.00 95.56 98 GLY A N 1
ATOM 744 C CA . GLY A 1 98 ? 1.721 12.853 15.251 1.00 95.56 98 GLY A CA 1
ATOM 745 C C . GLY A 1 98 ? 1.812 13.646 13.944 1.00 95.56 98 GLY A C 1
ATOM 746 O O . GLY A 1 98 ? 1.103 14.645 13.804 1.00 95.56 98 GLY A O 1
ATOM 747 N N . GLN A 1 99 ? 2.644 13.225 12.985 1.00 97.50 99 GLN A N 1
ATOM 748 C CA . GLN A 1 99 ? 2.731 13.848 11.668 1.00 97.50 99 GLN A CA 1
ATOM 749 C C . GLN A 1 99 ? 1.504 13.472 10.839 1.00 97.50 99 GLN A C 1
ATOM 751 O O . GLN A 1 99 ? 1.115 12.310 10.765 1.00 97.50 99 GLN A O 1
ATOM 756 N N . LYS A 1 100 ? 0.890 14.468 10.197 1.00 98.12 100 LYS A N 1
ATOM 757 C CA . LYS A 1 100 ? -0.222 14.261 9.265 1.00 98.12 100 LYS A CA 1
ATOM 758 C C . LYS A 1 100 ? 0.314 14.040 7.856 1.00 98.12 100 LYS A C 1
ATOM 760 O O . LYS A 1 100 ? 1.129 14.834 7.390 1.00 98.12 100 LYS A O 1
ATOM 765 N N . HIS A 1 101 ? -0.200 13.016 7.195 1.00 98.12 101 HIS A N 1
ATOM 766 C CA . HIS A 1 101 ? 0.176 12.601 5.853 1.00 98.12 101 HIS A CA 1
ATOM 767 C C . HIS A 1 101 ? -0.994 12.756 4.891 1.00 98.12 101 HIS A C 1
ATOM 769 O O . HIS A 1 101 ? -2.075 12.196 5.117 1.00 98.12 101 HIS A O 1
ATOM 775 N N . ASP A 1 102 ? -0.766 13.492 3.805 1.00 97.62 102 ASP A N 1
ATOM 776 C CA . ASP A 1 102 ? -1.631 13.450 2.628 1.00 97.62 102 ASP A CA 1
ATOM 777 C C . ASP A 1 102 ? -1.227 12.239 1.793 1.00 97.62 102 ASP A C 1
ATOM 779 O O . ASP A 1 102 ? -0.401 12.311 0.883 1.00 97.62 102 ASP A O 1
ATOM 783 N N . TRP A 1 103 ? -1.800 11.095 2.149 1.00 97.94 103 TRP A N 1
ATOM 784 C CA . TRP A 1 103 ? -1.399 9.820 1.574 1.00 97.94 103 TRP A CA 1
ATOM 785 C C . TRP A 1 103 ? -1.635 9.733 0.067 1.00 97.94 103 TRP A C 1
ATOM 787 O O . TRP A 1 103 ? -0.904 9.012 -0.612 1.00 97.94 103 TRP A O 1
ATOM 797 N N . ARG A 1 104 ? -2.626 10.462 -0.469 1.00 98.12 104 ARG A N 1
ATOM 798 C CA . ARG A 1 104 ? -2.916 10.476 -1.909 1.00 98.12 104 ARG A CA 1
ATOM 799 C C . ARG A 1 104 ? -1.765 11.137 -2.650 1.00 98.12 104 ARG A C 1
ATOM 801 O O . ARG A 1 104 ? -1.200 10.537 -3.566 1.00 98.12 104 ARG A O 1
ATOM 808 N N . ASN A 1 105 ? -1.393 12.337 -2.205 1.00 97.81 105 ASN A N 1
ATOM 809 C CA . ASN A 1 105 ? -0.301 13.099 -2.795 1.00 97.81 105 ASN A CA 1
ATOM 810 C C . ASN A 1 105 ? 1.057 12.412 -2.593 1.00 97.81 105 ASN A C 1
ATOM 812 O O . ASN A 1 105 ? 1.850 12.326 -3.530 1.00 97.81 105 ASN A O 1
ATOM 816 N N . GLU A 1 106 ? 1.322 11.891 -1.394 1.00 98.50 106 GLU A N 1
ATOM 817 C CA . GLU A 1 106 ? 2.581 11.211 -1.078 1.00 98.50 106 GLU A CA 1
ATOM 818 C C . GLU A 1 106 ? 2.773 9.944 -1.918 1.00 98.50 106 GLU A C 1
ATOM 820 O O . GLU A 1 106 ? 3.835 9.764 -2.518 1.00 98.50 106 GLU A O 1
ATOM 825 N N . LEU A 1 107 ? 1.742 9.096 -2.027 1.00 98.75 107 LEU A N 1
ATOM 826 C CA . LEU A 1 107 ? 1.818 7.887 -2.844 1.00 98.75 107 LEU A CA 1
ATOM 827 C C . LEU A 1 107 ? 1.939 8.221 -4.336 1.00 98.75 107 LEU A C 1
ATOM 829 O O . LEU A 1 107 ? 2.794 7.653 -5.013 1.00 98.75 107 LEU A O 1
ATOM 833 N N . ALA A 1 108 ? 1.132 9.152 -4.855 1.00 98.56 108 ALA A N 1
ATOM 834 C CA . ALA A 1 108 ? 1.203 9.540 -6.263 1.00 98.56 108 ALA A CA 1
ATOM 835 C C . ALA A 1 108 ? 2.577 10.130 -6.617 1.00 98.56 108 ALA A C 1
ATOM 837 O O . ALA A 1 108 ? 3.201 9.705 -7.589 1.00 98.56 108 ALA A O 1
ATOM 838 N N . SER A 1 109 ? 3.092 11.041 -5.786 1.00 98.56 109 SER A N 1
ATOM 839 C CA . SER A 1 109 ? 4.423 11.636 -5.959 1.00 98.56 109 SER A CA 1
ATOM 840 C C . SER A 1 109 ? 5.526 10.578 -5.937 1.00 98.56 109 SER A C 1
ATOM 842 O O . SER A 1 109 ? 6.444 10.622 -6.758 1.00 98.56 109 SER A O 1
ATOM 844 N N . HIS A 1 110 ? 5.432 9.603 -5.025 1.00 98.62 110 HIS A N 1
ATOM 845 C CA . HIS A 1 110 ? 6.361 8.479 -4.984 1.00 98.62 110 HIS A CA 1
ATOM 846 C C . HIS A 1 110 ? 6.315 7.666 -6.283 1.00 98.62 110 HIS A C 1
ATOM 848 O O . HIS A 1 110 ? 7.359 7.428 -6.886 1.00 98.62 110 HIS A O 1
ATOM 854 N N . LEU A 1 111 ? 5.118 7.285 -6.740 1.00 98.69 111 LEU A N 1
ATOM 855 C CA . LEU A 1 111 ? 4.933 6.476 -7.944 1.00 98.69 111 LEU A CA 1
ATOM 856 C C . LEU A 1 111 ? 5.439 7.198 -9.197 1.00 98.69 111 LEU A C 1
ATOM 858 O O . LEU A 1 111 ? 6.187 6.596 -9.961 1.00 98.69 111 LEU A O 1
ATOM 862 N N . PHE A 1 112 ? 5.141 8.486 -9.383 1.00 98.56 112 PHE A N 1
ATOM 863 C CA . PHE A 1 112 ? 5.686 9.251 -10.512 1.00 98.56 112 PHE A CA 1
ATOM 864 C C . PHE A 1 112 ? 7.212 9.348 -10.477 1.00 98.56 112 PHE A C 1
ATOM 866 O O . PHE A 1 112 ? 7.858 9.243 -11.515 1.00 98.56 112 PHE A O 1
ATOM 873 N N . LYS A 1 113 ? 7.812 9.480 -9.288 1.00 98.38 113 LYS A N 1
ATOM 874 C CA . LYS A 1 113 ? 9.273 9.519 -9.140 1.00 98.38 113 LYS A CA 1
ATOM 875 C C . LYS A 1 113 ? 9.951 8.214 -9.569 1.00 98.38 113 LYS A C 1
ATOM 877 O O . LYS A 1 113 ? 11.087 8.257 -10.033 1.00 98.38 113 LYS A O 1
ATOM 882 N N . VAL A 1 114 ? 9.301 7.067 -9.369 1.00 97.69 114 VAL A N 1
ATOM 883 C CA . VAL A 1 114 ? 9.870 5.744 -9.689 1.00 97.69 114 VAL A CA 1
ATOM 884 C C . VAL A 1 114 ? 9.370 5.168 -11.018 1.00 97.69 114 VAL A C 1
ATOM 886 O O . VAL A 1 114 ? 9.681 4.021 -11.339 1.00 97.69 114 VAL A O 1
ATOM 889 N N . GLN A 1 115 ? 8.604 5.941 -11.791 1.00 98.69 115 GLN A N 1
ATOM 890 C CA . GLN A 1 115 ? 8.176 5.560 -13.135 1.00 98.69 115 GLN A CA 1
ATOM 891 C C . GLN A 1 115 ? 9.387 5.478 -14.073 1.00 98.69 115 GLN A C 1
ATOM 893 O O . GLN A 1 115 ? 10.281 6.323 -14.032 1.00 98.69 115 GLN A O 1
ATOM 898 N N . GLN A 1 116 ? 9.422 4.458 -14.929 1.00 98.50 116 GLN A N 1
ATOM 899 C CA . GLN A 1 116 ? 10.446 4.337 -15.966 1.00 98.50 116 GLN A CA 1
ATOM 900 C C . GLN A 1 116 ? 10.171 5.303 -17.124 1.00 98.50 116 GLN A C 1
ATOM 902 O O . GLN A 1 116 ? 9.037 5.725 -17.341 1.00 98.50 116 GLN A O 1
ATOM 907 N N . GLU A 1 117 ? 11.190 5.587 -17.937 1.00 98.12 117 GLU A N 1
ATOM 908 C CA . GLU A 1 117 ? 11.071 6.478 -19.104 1.00 98.12 117 GLU A CA 1
ATOM 909 C C . GLU A 1 117 ? 10.000 6.025 -20.110 1.00 98.12 117 GLU A C 1
ATOM 911 O O . GLU A 1 117 ? 9.344 6.850 -20.739 1.00 98.12 117 GLU A O 1
ATOM 916 N N . ASN A 1 118 ? 9.774 4.713 -20.236 1.00 98.00 118 ASN A N 1
ATOM 917 C CA . ASN A 1 118 ? 8.736 4.149 -21.105 1.00 98.00 118 ASN A CA 1
ATOM 918 C C . ASN A 1 118 ? 7.317 4.208 -20.498 1.00 98.00 118 ASN A C 1
ATOM 920 O O . ASN A 1 118 ? 6.388 3.626 -21.055 1.00 98.00 118 ASN A O 1
ATOM 924 N N . GLY A 1 119 ? 7.157 4.847 -19.338 1.00 98.50 119 GLY A N 1
ATOM 925 C CA . GLY A 1 119 ? 5.891 5.004 -18.632 1.00 98.50 119 GLY A CA 1
ATOM 926 C C . GLY A 1 119 ? 5.467 3.810 -17.772 1.00 98.50 119 GLY A C 1
ATOM 927 O O . GLY A 1 119 ? 4.454 3.903 -17.082 1.00 98.50 119 GLY A O 1
ATOM 928 N N . SER A 1 120 ? 6.212 2.703 -17.782 1.00 98.75 120 SER A N 1
ATOM 929 C CA . SER A 1 120 ? 5.895 1.515 -16.982 1.00 98.75 120 SER A CA 1
ATOM 930 C C . SER A 1 120 ? 6.527 1.556 -15.588 1.00 98.75 120 SER A C 1
ATOM 932 O O . SER A 1 120 ? 7.444 2.330 -15.305 1.00 98.75 120 SER A O 1
ATOM 934 N N . TRP A 1 121 ? 6.078 0.655 -14.720 1.00 98.81 121 TRP A N 1
ATOM 935 C CA . TRP A 1 121 ? 6.691 0.393 -13.420 1.00 98.81 121 TRP A CA 1
ATOM 936 C C . TRP A 1 121 ? 7.145 -1.055 -13.330 1.00 98.81 121 TRP A C 1
ATOM 938 O O . TRP A 1 121 ? 6.546 -1.936 -13.938 1.00 98.81 121 TRP A O 1
ATOM 948 N N . VAL A 1 122 ? 8.189 -1.298 -12.545 1.00 98.50 122 VAL A N 1
ATOM 949 C CA . VAL A 1 122 ? 8.697 -2.639 -12.246 1.00 98.50 122 VAL A CA 1
ATOM 950 C C . VAL A 1 122 ? 9.342 -2.638 -10.866 1.00 98.50 122 VAL A C 1
ATOM 952 O O . VAL A 1 122 ? 9.890 -1.623 -10.421 1.00 98.50 122 VAL A O 1
ATOM 955 N N . ASN A 1 123 ? 9.307 -3.768 -10.170 1.00 98.31 123 ASN A N 1
ATOM 956 C CA . ASN A 1 123 ? 10.077 -3.944 -8.951 1.00 98.31 123 ASN A CA 1
ATOM 957 C C . ASN A 1 123 ? 11.480 -4.459 -9.269 1.00 98.31 123 ASN A C 1
ATOM 959 O O . ASN A 1 123 ? 11.732 -5.658 -9.357 1.00 98.31 123 ASN A O 1
ATOM 963 N N . SER A 1 124 ? 12.422 -3.529 -9.416 1.00 96.69 124 SER A N 1
ATOM 964 C CA . SER A 1 124 ? 13.826 -3.850 -9.693 1.00 96.69 124 SER A CA 1
ATOM 965 C C . SER A 1 124 ? 14.557 -4.495 -8.511 1.00 96.69 124 SER A C 1
ATOM 967 O O . SER A 1 124 ? 15.626 -5.073 -8.697 1.00 96.69 124 SER A O 1
ATOM 969 N N . LYS A 1 125 ? 13.997 -4.415 -7.298 1.00 97.56 125 LYS A N 1
ATOM 970 C CA . LYS A 1 125 ? 14.615 -4.931 -6.068 1.00 97.56 125 LYS A CA 1
ATOM 971 C C . LYS A 1 125 ? 14.097 -6.310 -5.664 1.00 97.56 125 LYS A C 1
ATOM 973 O O . LYS A 1 125 ? 14.773 -7.016 -4.919 1.00 97.56 125 LYS A O 1
ATOM 978 N N . SER A 1 126 ? 12.916 -6.711 -6.134 1.00 97.12 126 SER A N 1
ATOM 979 C CA . SER A 1 126 ? 12.351 -8.031 -5.864 1.00 97.12 126 SER A CA 1
ATOM 980 C C . SER A 1 126 ? 11.441 -8.507 -6.990 1.00 97.12 126 SER A C 1
ATOM 982 O O . SER A 1 126 ? 10.483 -7.840 -7.353 1.00 97.12 126 SER A O 1
ATOM 984 N N . ASN A 1 127 ? 11.674 -9.732 -7.46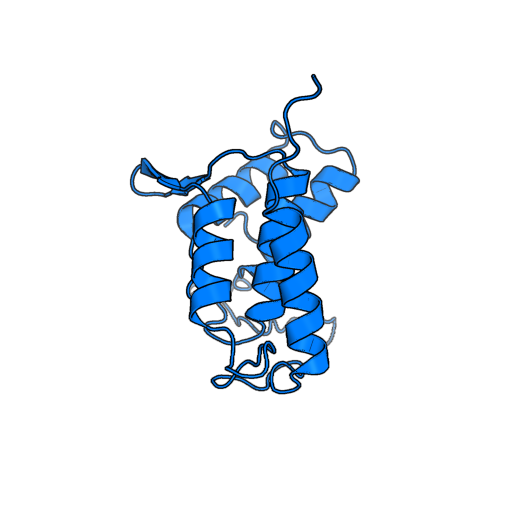6 1.00 96.00 127 ASN A N 1
ATOM 985 C CA . ASN A 1 127 ? 10.762 -10.426 -8.382 1.00 96.00 127 ASN A CA 1
ATOM 986 C C . ASN A 1 127 ? 9.742 -11.316 -7.640 1.00 96.00 127 ASN A C 1
ATOM 988 O O . ASN A 1 127 ? 9.087 -12.184 -8.224 1.00 96.00 127 ASN A O 1
ATOM 992 N N . ARG A 1 128 ? 9.632 -11.185 -6.313 1.00 94.75 128 ARG A N 1
ATOM 993 C CA . ARG A 1 128 ? 8.712 -12.024 -5.545 1.00 94.75 128 ARG A CA 1
ATOM 994 C C . ARG A 1 128 ? 7.274 -11.725 -5.965 1.00 94.75 128 ARG A C 1
ATOM 996 O O . ARG A 1 128 ? 6.876 -10.570 -6.033 1.00 94.75 128 ARG A O 1
ATOM 1003 N N . TRP A 1 129 ? 6.508 -12.787 -6.222 1.00 95.44 129 TRP A N 1
ATOM 1004 C CA . TRP A 1 129 ? 5.133 -12.705 -6.733 1.00 95.44 129 TRP A CA 1
ATOM 1005 C C . TRP A 1 129 ? 5.017 -11.967 -8.072 1.00 95.44 129 TRP A C 1
ATOM 1007 O O . TRP A 1 129 ? 4.058 -11.235 -8.293 1.00 95.44 129 TRP A O 1
ATOM 1017 N N . PHE A 1 130 ? 5.985 -12.208 -8.963 1.00 96.94 130 PHE A N 1
ATOM 1018 C CA . PHE A 1 130 ? 6.015 -11.687 -10.333 1.00 96.94 130 PHE A CA 1
ATOM 1019 C C . PHE A 1 130 ? 6.127 -10.162 -10.434 1.00 96.94 130 PHE A C 1
ATOM 1021 O O . PHE A 1 130 ? 5.864 -9.602 -11.491 1.00 96.94 130 PHE A O 1
ATOM 1028 N N . GLU A 1 131 ? 6.568 -9.464 -9.384 1.00 97.94 131 GLU A N 1
ATOM 1029 C CA . GLU A 1 131 ? 6.743 -8.006 -9.463 1.00 97.94 131 GLU A CA 1
ATOM 1030 C C . GLU A 1 131 ? 7.937 -7.560 -10.336 1.00 97.94 131 GLU A C 1
ATOM 1032 O O . GLU A 1 131 ? 8.133 -6.367 -10.555 1.00 97.94 131 GLU A O 1
ATOM 1037 N N . GLY A 1 132 ? 8.710 -8.492 -10.899 1.00 97.75 132 GLY A N 1
ATOM 1038 C CA . GLY A 1 132 ? 9.639 -8.202 -11.993 1.00 97.75 132 GLY A CA 1
ATOM 1039 C C . GLY A 1 132 ? 8.963 -8.085 -13.368 1.00 97.75 132 GLY A C 1
ATOM 1040 O O . GLY A 1 132 ? 9.630 -7.694 -14.322 1.00 97.75 132 GLY A O 1
ATOM 1041 N N . ASP A 1 133 ? 7.671 -8.413 -13.493 1.00 98.38 133 ASP A N 1
ATOM 1042 C CA . ASP A 1 133 ? 6.895 -8.226 -14.724 1.00 98.38 133 ASP A CA 1
ATOM 1043 C C . ASP A 1 133 ? 6.288 -6.810 -14.770 1.00 98.38 133 ASP A C 1
ATOM 1045 O O . ASP A 1 133 ? 5.395 -6.492 -13.970 1.00 98.38 133 ASP A O 1
ATOM 1049 N N . PRO A 1 134 ? 6.720 -5.948 -15.711 1.00 98.25 134 PRO A N 1
ATOM 1050 C CA . PRO A 1 134 ? 6.218 -4.587 -15.802 1.00 98.25 134 PRO A CA 1
ATOM 1051 C C . PRO A 1 134 ? 4.734 -4.504 -16.173 1.00 98.25 134 PRO A C 1
ATOM 1053 O O . PRO A 1 134 ? 4.100 -3.502 -15.848 1.00 98.25 134 PRO A O 1
ATOM 1056 N N . ASN A 1 135 ? 4.141 -5.522 -16.806 1.00 98.44 135 ASN A N 1
ATOM 1057 C CA . ASN A 1 135 ? 2.711 -5.506 -17.132 1.00 98.44 135 ASN A CA 1
ATOM 1058 C C . ASN A 1 135 ? 1.862 -5.588 -15.862 1.00 98.44 135 ASN A C 1
ATOM 1060 O O . ASN A 1 135 ? 0.953 -4.781 -15.656 1.00 98.44 135 ASN A O 1
ATOM 1064 N N . LEU A 1 136 ? 2.197 -6.539 -14.986 1.00 98.50 136 LEU A N 1
ATOM 1065 C CA . LEU A 1 136 ? 1.517 -6.728 -13.709 1.00 98.50 136 LEU A CA 1
ATOM 1066 C C . LEU A 1 136 ? 1.682 -5.496 -12.819 1.00 98.50 136 LEU A C 1
ATOM 1068 O O . LEU A 1 136 ? 0.708 -4.958 -12.291 1.00 98.50 136 LEU A O 1
ATOM 1072 N N . VAL A 1 137 ? 2.924 -5.038 -12.676 1.00 98.62 137 VAL A N 1
ATOM 1073 C CA . VAL A 1 137 ? 3.244 -3.914 -11.802 1.00 98.62 137 VAL A CA 1
ATOM 1074 C C . VAL A 1 137 ? 2.605 -2.619 -12.297 1.00 98.62 137 VAL A C 1
ATOM 1076 O O . VAL A 1 137 ? 2.009 -1.895 -11.502 1.00 98.62 137 VAL A O 1
ATOM 1079 N N . THR A 1 138 ? 2.644 -2.349 -13.602 1.00 98.81 138 THR A N 1
ATOM 1080 C CA . THR A 1 138 ? 1.981 -1.168 -14.171 1.00 98.81 138 THR A CA 1
ATOM 1081 C C . THR A 1 138 ? 0.474 -1.211 -13.925 1.00 98.81 138 THR A C 1
ATOM 1083 O O . THR A 1 138 ? -0.100 -0.198 -13.529 1.00 98.81 138 THR A O 1
ATOM 1086 N N . ALA A 1 139 ? -0.173 -2.373 -14.064 1.00 98.75 139 ALA A N 1
ATOM 1087 C CA . ALA A 1 139 ? -1.597 -2.508 -13.759 1.00 98.75 139 ALA A CA 1
ATOM 1088 C C . ALA A 1 139 ? -1.912 -2.192 -12.284 1.00 98.75 139 ALA A C 1
ATOM 1090 O O . ALA A 1 139 ? -2.850 -1.443 -12.004 1.00 98.75 139 ALA A O 1
ATOM 1091 N N . TYR A 1 140 ? -1.115 -2.698 -11.336 1.00 98.69 140 TYR A N 1
ATOM 1092 C CA . TYR A 1 140 ? -1.266 -2.356 -9.916 1.00 98.69 140 TYR A CA 1
ATOM 1093 C C . TYR A 1 140 ? -1.076 -0.863 -9.648 1.00 98.69 140 TYR A C 1
ATOM 1095 O O . TYR A 1 140 ? -1.887 -0.264 -8.938 1.00 98.69 140 TYR A O 1
ATOM 1103 N N . THR A 1 141 ? -0.052 -0.254 -10.245 1.00 98.75 141 THR A N 1
ATOM 1104 C CA . THR A 1 141 ? 0.250 1.169 -10.073 1.00 98.75 141 THR A CA 1
ATOM 1105 C C . THR A 1 141 ? -0.863 2.063 -10.607 1.00 98.75 141 THR A C 1
ATOM 1107 O O . THR A 1 141 ? -1.278 2.991 -9.917 1.00 98.75 141 THR A O 1
ATOM 1110 N N . LEU A 1 142 ? -1.401 1.775 -11.794 1.00 98.75 142 LEU A N 1
ATOM 1111 C CA . LEU A 1 142 ? -2.500 2.559 -12.366 1.00 98.75 142 LEU A CA 1
ATOM 1112 C C . LEU A 1 142 ? -3.766 2.483 -11.502 1.00 98.75 142 LEU A C 1
ATOM 1114 O O . LEU A 1 142 ? -4.436 3.495 -11.298 1.00 98.75 142 LEU A O 1
ATOM 1118 N N . LEU A 1 143 ? -4.070 1.311 -10.937 1.00 98.62 143 LEU A N 1
ATOM 1119 C CA . LEU A 1 143 ? -5.174 1.164 -9.986 1.00 98.62 143 LEU A CA 1
ATOM 1120 C C . LEU A 1 143 ? -4.925 1.953 -8.694 1.00 98.62 143 LEU A C 1
ATOM 1122 O O . LEU A 1 143 ? -5.849 2.582 -8.184 1.00 98.62 143 LEU A O 1
ATOM 1126 N N . ALA A 1 144 ? -3.691 1.955 -8.183 1.00 98.62 144 ALA A N 1
ATOM 1127 C CA . ALA A 1 144 ? -3.326 2.752 -7.014 1.00 98.62 144 ALA A CA 1
ATOM 1128 C C . ALA A 1 144 ? -3.496 4.257 -7.283 1.00 98.62 144 ALA A C 1
ATOM 1130 O O . ALA A 1 144 ? -4.159 4.944 -6.509 1.00 98.62 144 ALA A O 1
ATOM 1131 N N . LEU A 1 145 ? -2.976 4.748 -8.414 1.00 98.50 145 LEU A N 1
ATOM 1132 C CA . LEU A 1 145 ? -3.099 6.147 -8.836 1.00 98.50 145 LEU A CA 1
ATOM 1133 C C . LEU A 1 145 ? -4.559 6.565 -9.011 1.00 98.50 145 LEU A C 1
ATOM 1135 O O . LEU A 1 145 ? -4.927 7.658 -8.588 1.00 98.50 145 LEU A O 1
ATOM 1139 N N . LYS A 1 146 ? -5.414 5.681 -9.539 1.00 98.00 146 LYS A N 1
ATOM 1140 C CA . LYS A 1 146 ? -6.852 5.951 -9.639 1.00 98.00 146 LYS A CA 1
ATOM 1141 C C . LYS A 1 146 ? -7.495 6.214 -8.271 1.00 98.00 146 LYS A C 1
ATOM 1143 O O . LYS A 1 146 ? -8.382 7.052 -8.173 1.00 98.00 146 LYS A O 1
ATOM 1148 N N . ASN A 1 147 ? -7.050 5.536 -7.211 1.00 97.00 147 ASN A N 1
ATOM 1149 C CA . ASN A 1 147 ? -7.512 5.795 -5.840 1.00 97.00 147 ASN A CA 1
ATOM 1150 C C . ASN A 1 147 ? -6.853 7.027 -5.188 1.00 97.00 147 ASN A C 1
ATOM 1152 O O . ASN A 1 147 ? -7.331 7.494 -4.153 1.00 97.00 147 ASN A O 1
ATOM 1156 N N . CYS A 1 148 ? -5.782 7.565 -5.776 1.00 96.75 148 CYS A N 1
ATOM 1157 C CA . CYS A 1 148 ? -5.184 8.832 -5.356 1.00 96.75 148 CYS A CA 1
ATOM 1158 C C . CYS A 1 148 ? -5.888 10.060 -5.946 1.00 96.75 148 CYS A C 1
ATOM 1160 O O . CYS A 1 148 ? -5.656 11.169 -5.467 1.00 96.75 148 CYS A O 1
ATOM 1162 N N . GLU A 1 149 ? -6.733 9.897 -6.964 1.00 92.25 149 GLU A N 1
ATOM 1163 C CA . GLU A 1 149 ? -7.525 11.004 -7.493 1.00 92.25 149 GLU A CA 1
ATOM 1164 C C . GLU A 1 149 ? -8.461 11.546 -6.403 1.00 92.25 149 GLU A C 1
ATOM 1166 O O . GLU A 1 149 ? -9.159 10.798 -5.716 1.00 92.25 149 GLU A O 1
ATOM 1171 N N . THR A 1 150 ? -8.491 12.865 -6.231 1.00 75.88 150 THR A N 1
ATOM 1172 C CA . THR A 1 150 ? -9.524 13.502 -5.417 1.00 75.88 150 THR A CA 1
ATOM 1173 C C . THR A 1 150 ? -10.777 13.626 -6.266 1.00 75.88 150 THR A C 1
ATOM 1175 O O . THR A 1 150 ? -10.72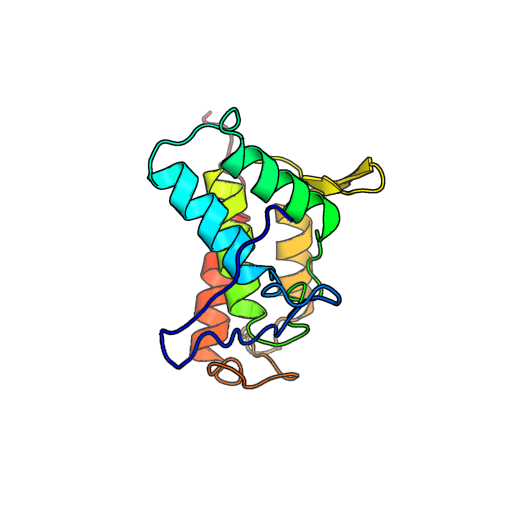2 14.248 -7.327 1.00 75.88 150 THR A O 1
ATOM 1178 N N . THR A 1 151 ? -11.908 13.086 -5.810 1.00 61.84 151 THR A N 1
ATOM 1179 C CA . THR A 1 151 ? -13.199 13.412 -6.424 1.00 61.84 151 THR A CA 1
ATOM 1180 C C . THR A 1 151 ? -13.361 14.932 -6.372 1.00 61.84 151 THR A C 1
ATOM 1182 O O . THR A 1 151 ? -13.273 15.491 -5.272 1.00 61.84 151 THR A O 1
ATOM 1185 N N . PRO A 1 152 ? -13.549 15.619 -7.514 1.00 52.94 152 PRO A N 1
ATOM 1186 C CA . PRO A 1 152 ? -13.898 17.031 -7.501 1.00 52.94 152 PRO A CA 1
ATOM 1187 C C . PRO A 1 152 ? -15.111 17.225 -6.591 1.00 52.94 152 PRO A C 1
ATOM 1189 O O . PRO A 1 152 ? -15.988 16.356 -6.541 1.00 52.94 152 PRO A O 1
ATOM 1192 N N . ALA A 1 153 ? -15.155 18.331 -5.846 1.00 46.19 153 ALA A N 1
ATOM 1193 C CA . ALA A 1 153 ? -16.394 18.707 -5.180 1.00 46.19 153 ALA A CA 1
ATOM 1194 C C . ALA A 1 153 ? -17.499 18.722 -6.246 1.00 46.19 153 ALA A C 1
ATOM 1196 O O . ALA A 1 153 ? -17.277 19.237 -7.339 1.00 46.19 153 ALA A O 1
ATOM 1197 N N . ALA A 1 154 ? -18.631 18.075 -5.968 1.00 46.34 154 ALA A N 1
ATOM 1198 C CA . ALA A 1 154 ? -19.786 18.212 -6.839 1.00 46.34 154 ALA A CA 1
ATOM 1199 C C . ALA A 1 154 ? -20.175 19.697 -6.832 1.00 46.34 154 ALA A C 1
ATOM 1201 O O . ALA A 1 154 ? -20.429 20.238 -5.752 1.00 46.34 154 ALA A O 1
ATOM 1202 N N . ASP A 1 155 ? -20.120 20.322 -8.008 1.00 39.88 155 ASP A N 1
ATOM 1203 C CA . ASP A 1 155 ? -20.577 21.694 -8.245 1.00 39.88 155 ASP A CA 1
ATOM 1204 C C . ASP A 1 155 ? -22.080 21.845 -7.951 1.00 39.88 155 ASP A C 1
ATOM 1206 O O . ASP A 1 155 ? -22.848 20.887 -8.227 1.00 39.88 155 ASP A O 1
#

Sequence (155 aa):
DGGFYYNVSAGGASPSGKNKDGGLRSYGSMTYAGLKSMIYAGLTPKDPRVKAALDWIQKNYTVENNPGMGDNGLYYYYQLFAKALDTAELKQVTDSKGQKHDWRNELASHLFKVQQENGSWVNSKSNRWFEGDPNLVTAYTLLALKNCETTPAAD

Secondary structure (DSSP, 8-state):
--------TTTT--TT-B-TTSSBPP-HHHHHHHHHHHHHTT--TTSHHHHHHHHHHHHT--SSSBTTTBTTTHHHHHHHHHHHHHHTT-S-EE-TTS-EE-HHHHHHHHHHHT--TTS----SS--GGGTT-HHHHHHHHHHHHHHHSPPPPP-

pLDDT: mean 93.05, std 11.2, range [39.88, 98.88]

Radius of gyration: 15.7 Å; chains: 1; bounding box: 35×48×42 Å

Foldseek 3Di:
DLADFDADPPPGATPLGADPVRHGDGKQLRLLVQLLVCVVVVDACPPVSNVSSLLVCQAQPDLQAIGSNGLACNLSSLLSVLNSCLSNVPCWRQHPVRDTDRCLCVNVVVLVVQADPVRWHASPPDCHPNSRDRVVSRVSSVSSNVSSDDDPDDD